Protein AF-Q6MDH6-F1 (afdb_monomer_lite)

Radius of gyration: 16.8 Å; chains: 1; bounding box: 42×20×42 Å

Secondary structure (DSSP, 8-state):
--HHHHHHHHHHHHHHHHHHHHHHHHHHHSTT--TTGGGSGGG-HHHHT-HHHHHHHHHHHHHHHHHHHHHHHHHHHHHHHTT--

Sequence (85 aa):
MSLWKEIEKILQEMVEGQRKTLLNCGQRIIPFLTTDDILQPNDFAELENNPCFRYEEGILAGILSVQTALRANQSEISEKINGKI

Foldseek 3Di:
DDPVVVVLVVLVVVLVVLLVVLQVVVCVQVVPDDSVCVVVVVVPPSLVPDPVNVVSVVVSVVSVVVSVVVVVVVVVVVCVVVVVD

Organism: Protochlamydia amoebophila (strain UWE25) (NCBI:txid264201)

Structure (mmCIF, N/CA/C/O backbone):
data_AF-Q6MDH6-F1
#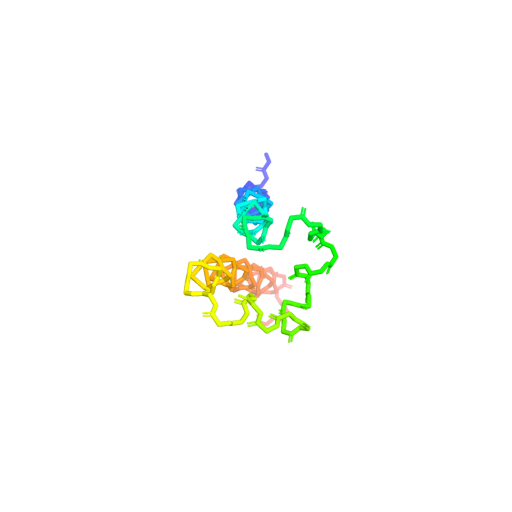
_entry.id   AF-Q6MDH6-F1
#
loop_
_atom_site.group_PDB
_atom_site.id
_atom_site.type_symbol
_atom_site.label_atom_id
_atom_site.label_alt_id
_atom_site.label_comp_id
_atom_site.label_asym_id
_atom_site.label_entity_id
_atom_site.label_seq_id
_atom_site.pdbx_PDB_ins_code
_atom_site.Cartn_x
_atom_site.Cartn_y
_atom_site.Cartn_z
_atom_site.occupancy
_atom_site.B_iso_or_equiv
_atom_site.auth_seq_id
_atom_site.auth_comp_id
_atom_site.auth_asym_id
_atom_site.auth_atom_id
_atom_site.pdbx_PDB_model_num
ATOM 1 N N . MET A 1 1 ? -3.526 10.670 25.292 1.00 58.75 1 MET A N 1
ATOM 2 C CA . MET A 1 1 ? -3.963 10.520 23.884 1.00 58.75 1 MET A CA 1
ATOM 3 C C . MET A 1 1 ? -4.823 9.256 23.815 1.00 58.75 1 MET A C 1
ATOM 5 O O . MET A 1 1 ? -4.661 8.417 24.688 1.00 58.75 1 MET A O 1
ATOM 9 N N . SER A 1 2 ? -5.800 9.132 22.908 1.00 88.12 2 SER A N 1
ATOM 10 C CA . SER A 1 2 ? -6.572 7.875 22.795 1.00 88.12 2 SER A CA 1
ATOM 11 C C . SER A 1 2 ? -5.687 6.805 22.152 1.00 88.12 2 SER A C 1
ATOM 13 O O . SER A 1 2 ? -5.064 7.114 21.138 1.00 88.12 2 SER A O 1
ATOM 15 N N . LEU A 1 3 ? -5.668 5.577 22.688 1.00 91.19 3 LEU A N 1
ATOM 16 C CA . LEU A 1 3 ? -4.938 4.430 22.116 1.00 91.19 3 LEU A CA 1
ATOM 17 C C . LEU A 1 3 ? -5.227 4.267 20.618 1.00 91.19 3 LEU A C 1
ATOM 19 O O . LEU A 1 3 ? -4.334 4.018 19.818 1.00 91.19 3 LEU A O 1
ATOM 23 N N . TRP A 1 4 ? -6.479 4.491 20.224 1.00 92.06 4 TRP A N 1
ATOM 24 C CA . TRP A 1 4 ? -6.875 4.413 18.828 1.00 92.06 4 TRP A CA 1
ATOM 25 C C . TRP A 1 4 ? -6.175 5.453 17.941 1.00 92.06 4 TRP A C 1
ATOM 27 O O . TRP A 1 4 ? -5.744 5.140 16.837 1.00 92.06 4 TRP A O 1
ATOM 37 N N . LYS A 1 5 ? -6.000 6.686 18.437 1.00 93.38 5 LYS A N 1
ATOM 38 C CA . LYS A 1 5 ? -5.263 7.725 17.702 1.00 93.38 5 LYS A CA 1
ATOM 39 C C . LYS A 1 5 ? -3.792 7.348 17.514 1.00 93.38 5 LYS A C 1
ATOM 41 O O . LYS A 1 5 ? -3.199 7.754 16.52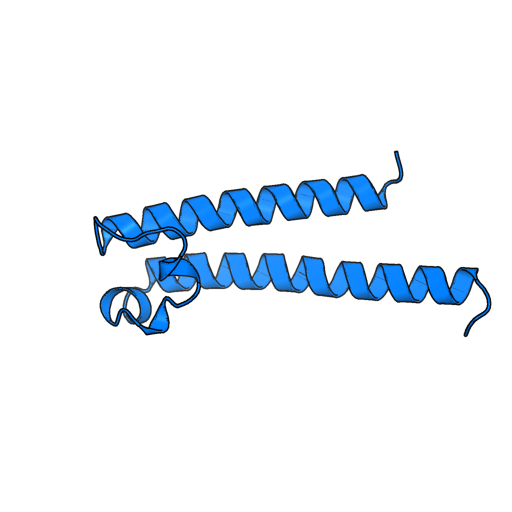3 1.00 93.38 5 LYS A O 1
ATOM 46 N N . GLU A 1 6 ? -3.205 6.607 18.451 1.00 96.00 6 GLU A N 1
ATOM 47 C CA . GLU A 1 6 ? -1.822 6.129 18.343 1.00 96.00 6 GLU A CA 1
ATOM 48 C C . GLU A 1 6 ? -1.701 4.999 17.317 1.00 96.00 6 GLU A C 1
ATOM 50 O O . GLU A 1 6 ? -0.820 5.058 16.465 1.00 96.00 6 GLU A O 1
ATOM 55 N N . ILE A 1 7 ? -2.627 4.034 17.329 1.00 95.62 7 ILE A N 1
ATOM 56 C CA . ILE A 1 7 ? -2.692 2.967 16.317 1.00 95.62 7 ILE A CA 1
ATOM 57 C C . ILE A 1 7 ? -2.874 3.561 14.916 1.00 95.62 7 ILE A C 1
ATOM 59 O O . ILE A 1 7 ? -2.128 3.221 14.001 1.00 95.62 7 ILE A O 1
ATOM 63 N N . GLU A 1 8 ? -3.822 4.486 14.755 1.00 95.88 8 GLU A N 1
ATOM 64 C CA . GLU A 1 8 ? -4.082 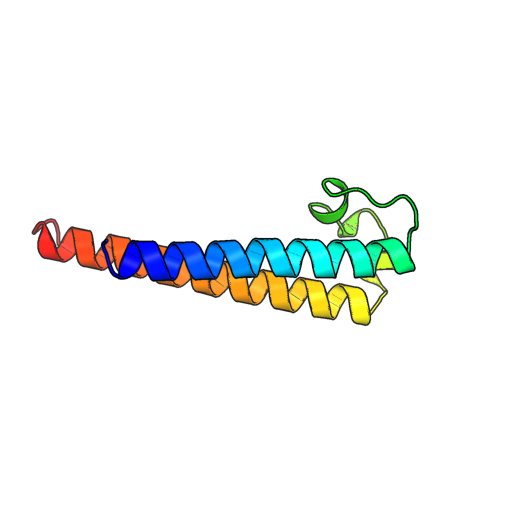5.148 13.474 1.00 95.88 8 GLU A CA 1
ATOM 65 C C . GLU A 1 8 ? -2.856 5.926 12.981 1.00 95.88 8 GLU A C 1
ATOM 67 O O . GLU A 1 8 ? -2.524 5.878 11.798 1.00 95.88 8 GLU A O 1
ATOM 72 N N . LYS A 1 9 ? -2.144 6.601 13.893 1.00 96.94 9 LYS A N 1
ATOM 73 C CA . LYS A 1 9 ? -0.900 7.306 13.574 1.00 96.94 9 LYS A CA 1
ATOM 74 C C . LYS A 1 9 ? 0.180 6.339 13.080 1.00 96.94 9 LYS A C 1
ATOM 76 O O . LYS A 1 9 ? 0.788 6.606 12.051 1.00 96.94 9 LYS A O 1
ATOM 81 N N . ILE A 1 10 ? 0.392 5.220 13.774 1.00 97.81 10 ILE A N 1
ATOM 82 C CA . ILE A 1 10 ? 1.381 4.207 13.373 1.00 97.81 10 ILE A CA 1
ATOM 83 C C . ILE A 1 10 ? 1.031 3.630 11.996 1.00 97.81 10 ILE A C 1
ATOM 85 O O . ILE A 1 10 ? 1.900 3.524 11.136 1.00 97.81 10 ILE A O 1
ATOM 89 N N . LEU A 1 11 ? -0.242 3.304 11.748 1.00 97.56 11 LEU A N 1
ATOM 90 C CA . LEU A 1 11 ? -0.683 2.810 10.439 1.00 97.56 11 LEU A CA 1
ATOM 91 C C . LEU A 1 11 ? -0.455 3.842 9.333 1.00 97.56 11 LEU A C 1
ATOM 93 O O . LEU A 1 11 ? 0.001 3.483 8.251 1.00 97.56 11 LEU A O 1
ATOM 97 N N . GLN A 1 12 ? -0.723 5.118 9.606 1.00 98.06 12 GLN A N 1
ATOM 98 C CA . GLN A 1 12 ? -0.465 6.194 8.657 1.00 98.06 12 GLN A CA 1
ATOM 99 C C . GLN A 1 12 ? 1.033 6.321 8.333 1.00 98.06 12 GLN A C 1
ATOM 101 O O . GLN A 1 12 ? 1.401 6.408 7.162 1.00 98.06 12 GLN A O 1
ATOM 106 N N . GLU A 1 13 ? 1.903 6.248 9.342 1.00 98.19 13 GLU A N 1
ATOM 107 C CA . GLU A 1 13 ? 3.360 6.245 9.153 1.00 98.19 13 GLU A CA 1
ATOM 108 C C . GLU A 1 13 ? 3.828 5.028 8.334 1.00 98.19 13 GLU A C 1
ATOM 110 O O . GLU A 1 13 ? 4.680 5.164 7.453 1.00 98.19 13 GLU A O 1
ATOM 115 N N . MET A 1 14 ? 3.234 3.849 8.556 1.00 98.25 14 MET A N 1
ATOM 116 C CA . MET A 1 14 ? 3.506 2.648 7.757 1.00 98.25 14 MET A CA 1
ATOM 117 C C . MET A 1 14 ? 3.084 2.819 6.292 1.00 98.25 14 MET A C 1
ATOM 119 O O . MET A 1 14 ? 3.841 2.451 5.395 1.00 98.25 14 MET A O 1
ATOM 123 N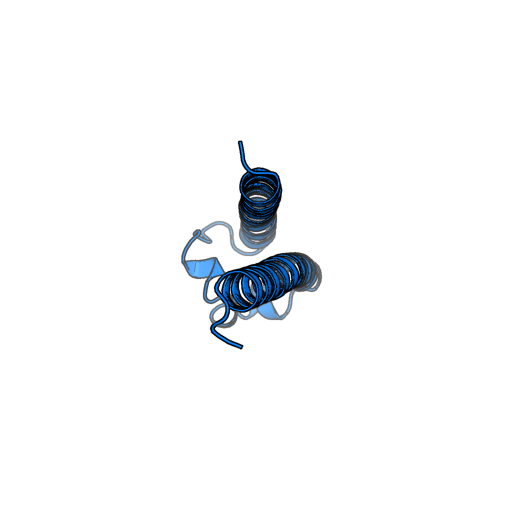 N . VAL A 1 15 ? 1.910 3.405 6.032 1.00 97.69 15 VAL A N 1
ATOM 124 C CA . VAL A 1 15 ? 1.437 3.705 4.668 1.00 97.69 15 VAL A CA 1
ATOM 125 C C . VAL A 1 15 ? 2.396 4.663 3.964 1.00 97.69 15 VAL A C 1
ATOM 127 O O . VAL A 1 15 ? 2.777 4.427 2.818 1.00 97.69 15 VAL A O 1
ATOM 130 N N . GLU A 1 16 ? 2.811 5.737 4.631 1.00 97.06 16 GLU A N 1
ATOM 131 C CA . GLU A 1 16 ? 3.736 6.724 4.064 1.00 97.06 16 GLU A CA 1
ATOM 132 C C . GLU A 1 16 ? 5.125 6.138 3.803 1.00 97.06 16 GLU A C 1
ATOM 134 O O . GLU A 1 16 ? 5.727 6.409 2.761 1.00 97.06 16 GLU A O 1
ATOM 139 N N . GLY A 1 17 ? 5.624 5.307 4.720 1.00 97.81 17 GLY A N 1
ATOM 140 C CA . GLY A 1 17 ? 6.864 4.560 4.537 1.00 97.81 17 GLY A CA 1
ATOM 141 C C . GLY A 1 17 ? 6.789 3.637 3.323 1.00 97.81 17 GLY A C 1
ATOM 142 O O . GLY A 1 17 ? 7.650 3.700 2.445 1.00 97.81 17 GLY A O 1
ATOM 143 N N . GLN A 1 18 ? 5.717 2.851 3.218 1.00 97.56 18 GLN A N 1
ATOM 144 C CA . GLN A 1 18 ? 5.548 1.912 2.115 1.00 97.56 18 GLN A CA 1
ATOM 145 C C . GLN A 1 18 ? 5.355 2.617 0.767 1.00 97.56 18 GLN A C 1
ATOM 147 O O . GLN A 1 18 ? 5.909 2.174 -0.235 1.00 97.56 18 GLN A O 1
ATOM 152 N N . ARG A 1 19 ? 4.655 3.759 0.722 1.00 96.19 19 ARG A N 1
ATOM 153 C CA . ARG A 1 19 ? 4.549 4.587 -0.495 1.00 96.19 19 ARG A CA 1
ATOM 154 C C . ARG A 1 19 ? 5.915 5.060 -0.996 1.00 96.19 19 ARG A C 1
ATOM 156 O O . ARG A 1 19 ? 6.151 5.055 -2.201 1.00 96.19 19 ARG A O 1
ATOM 163 N N . LYS A 1 20 ? 6.829 5.427 -0.091 1.00 96.44 20 LYS A N 1
ATOM 164 C CA . LYS A 1 20 ? 8.210 5.793 -0.456 1.00 96.44 20 LYS A CA 1
ATOM 165 C C . LYS A 1 20 ? 8.988 4.591 -0.986 1.00 96.44 20 LYS A C 1
ATOM 167 O O . LYS A 1 20 ? 9.698 4.727 -1.977 1.00 96.44 20 LYS A O 1
ATOM 172 N N . THR A 1 21 ? 8.846 3.422 -0.362 1.00 96.31 21 THR A N 1
ATOM 173 C CA . THR A 1 21 ? 9.454 2.175 -0.857 1.00 96.31 21 THR A CA 1
ATOM 174 C C . THR A 1 21 ? 8.961 1.841 -2.262 1.00 96.31 21 THR A C 1
ATOM 176 O O . THR A 1 21 ? 9.776 1.581 -3.146 1.00 96.31 21 THR A O 1
ATOM 179 N N . LEU A 1 22 ? 7.650 1.929 -2.487 1.00 95.88 22 LEU A N 1
ATOM 180 C CA . LEU A 1 22 ? 7.027 1.673 -3.781 1.00 95.88 22 LEU A CA 1
ATOM 181 C C . LEU A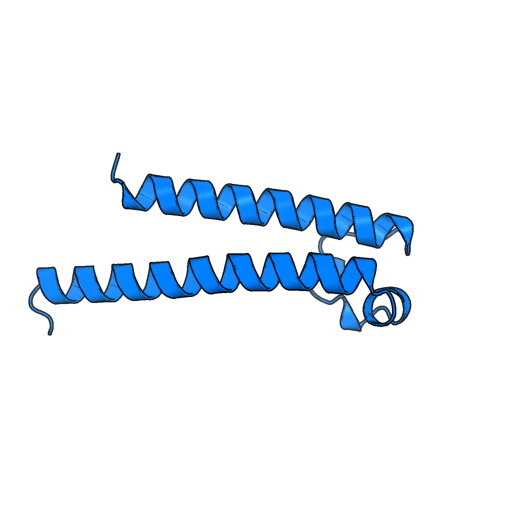 1 22 ? 7.512 2.660 -4.853 1.00 95.88 22 LEU A C 1
ATOM 183 O O . LEU A 1 22 ? 7.882 2.227 -5.941 1.00 95.88 22 LEU A O 1
ATOM 187 N N . LEU A 1 23 ? 7.612 3.958 -4.531 1.00 96.06 23 LEU A N 1
ATOM 188 C CA . LEU A 1 23 ? 8.189 4.969 -5.429 1.00 96.06 23 LEU A CA 1
ATOM 189 C C . LEU A 1 23 ? 9.636 4.661 -5.778 1.00 96.06 23 LEU A C 1
ATOM 191 O O . LEU A 1 23 ? 9.990 4.648 -6.950 1.00 96.06 23 LEU A O 1
ATOM 195 N N . ASN A 1 24 ? 10.464 4.364 -4.780 1.00 96.19 24 ASN A N 1
ATOM 196 C CA . ASN A 1 24 ? 11.863 4.025 -5.007 1.00 96.19 24 ASN A CA 1
ATOM 197 C C . ASN A 1 24 ? 12.007 2.747 -5.847 1.00 96.19 24 ASN A C 1
ATOM 199 O O . ASN A 1 24 ? 12.938 2.636 -6.641 1.00 96.19 24 ASN A O 1
ATOM 203 N N . CYS A 1 25 ? 11.107 1.774 -5.673 1.00 95.50 25 CYS A N 1
ATOM 204 C CA . CYS A 1 25 ? 11.057 0.571 -6.497 1.00 95.50 25 CYS A CA 1
ATOM 205 C C . CYS A 1 25 ? 10.683 0.918 -7.945 1.00 95.50 25 CYS A C 1
ATOM 207 O O . CYS A 1 25 ? 11.407 0.545 -8.867 1.00 95.50 25 CYS A O 1
ATOM 209 N N . GLY A 1 26 ? 9.622 1.705 -8.136 1.00 95.00 26 GLY A N 1
ATOM 210 C CA . GLY A 1 26 ? 9.173 2.172 -9.444 1.00 95.00 26 GLY A CA 1
ATOM 211 C C . GLY A 1 26 ? 10.230 3.003 -10.170 1.00 95.00 26 GLY A C 1
ATOM 212 O O . GLY A 1 26 ? 10.503 2.751 -11.336 1.00 95.00 26 GLY A O 1
ATOM 213 N N . GLN A 1 27 ? 10.924 3.903 -9.471 1.00 96.19 27 GLN A N 1
ATOM 214 C CA . GLN A 1 27 ? 11.985 4.744 -10.036 1.00 96.19 27 GLN A CA 1
ATOM 215 C C . GLN A 1 27 ? 13.232 3.966 -10.475 1.00 96.19 27 GLN A C 1
ATOM 217 O O . GLN A 1 27 ? 13.983 4.434 -11.328 1.00 96.19 27 GLN A O 1
ATOM 222 N N . ARG A 1 28 ? 13.460 2.755 -9.947 1.00 95.62 28 ARG A N 1
ATOM 223 C CA . ARG A 1 28 ? 14.508 1.858 -10.471 1.00 95.62 28 ARG A CA 1
ATOM 224 C C . ARG A 1 28 ? 14.146 1.266 -11.834 1.00 95.62 28 ARG A C 1
ATOM 226 O O . ARG A 1 28 ? 15.043 0.815 -12.538 1.00 95.62 28 ARG A O 1
ATOM 233 N N . ILE A 1 29 ? 12.859 1.243 -12.177 1.00 94.19 29 ILE A N 1
ATOM 234 C CA . ILE A 1 29 ? 12.325 0.720 -13.440 1.00 94.19 29 ILE A CA 1
ATOM 235 C C . ILE A 1 29 ? 12.111 1.882 -14.419 1.00 94.19 29 ILE A C 1
ATOM 237 O O . ILE A 1 29 ? 12.603 1.843 -15.542 1.00 94.19 29 ILE A O 1
ATOM 241 N N . ILE A 1 30 ? 11.434 2.941 -13.964 1.00 94.38 30 ILE A N 1
ATOM 242 C CA . ILE A 1 30 ? 11.107 4.156 -14.715 1.00 94.38 30 ILE A CA 1
ATOM 243 C C . ILE A 1 30 ? 11.683 5.364 -13.956 1.00 94.38 30 ILE A C 1
ATOM 245 O O . ILE A 1 30 ? 11.042 5.868 -13.036 1.00 94.38 30 ILE A O 1
ATOM 249 N N . PRO A 1 31 ? 12.873 5.878 -14.322 1.00 92.75 31 PRO A N 1
ATOM 250 C CA . PRO A 1 31 ? 13.581 6.908 -13.548 1.00 92.75 31 PRO A CA 1
ATOM 251 C C . PRO A 1 31 ? 12.808 8.206 -13.287 1.00 92.75 31 PRO A C 1
ATOM 253 O O . PRO A 1 31 ? 13.087 8.900 -12.313 1.00 92.75 31 PRO A O 1
ATOM 256 N N . PHE A 1 32 ? 11.850 8.540 -14.150 1.00 92.50 32 PHE A N 1
ATOM 257 C CA . PHE A 1 32 ? 11.071 9.778 -14.073 1.00 92.50 32 PHE A CA 1
ATOM 258 C C . PHE A 1 32 ? 9.704 9.598 -13.401 1.00 92.50 32 PHE A C 1
ATOM 260 O O . PHE A 1 32 ? 8.895 10.519 -13.444 1.00 92.50 32 PHE A O 1
ATOM 267 N N . LEU A 1 33 ? 9.445 8.434 -12.791 1.00 93.06 33 LEU A N 1
ATOM 268 C CA . LEU A 1 33 ? 8.182 8.147 -12.118 1.00 93.06 33 LEU A CA 1
ATOM 269 C C . LEU A 1 33 ? 7.939 9.133 -10.968 1.00 93.06 33 LEU A C 1
ATOM 271 O O . LEU A 1 33 ? 8.819 9.371 -10.130 1.00 93.06 33 LEU A O 1
ATOM 275 N N . THR A 1 34 ? 6.731 9.680 -10.919 1.00 91.19 34 THR A N 1
ATOM 276 C CA . THR A 1 34 ? 6.285 10.613 -9.887 1.00 91.19 34 THR A CA 1
ATOM 277 C C . THR A 1 34 ? 5.414 9.919 -8.840 1.00 91.19 34 THR A C 1
ATOM 279 O O . THR A 1 34 ? 5.032 8.756 -8.967 1.00 91.19 34 THR A O 1
ATOM 282 N N . THR A 1 35 ? 5.091 10.632 -7.760 1.00 88.31 35 THR A N 1
ATOM 283 C CA . THR A 1 35 ? 4.157 10.136 -6.739 1.00 88.31 35 THR A CA 1
ATOM 284 C C . THR A 1 35 ? 2.740 9.950 -7.267 1.00 88.31 35 THR A C 1
ATOM 286 O O . THR A 1 35 ? 2.022 9.096 -6.749 1.00 88.31 35 THR A O 1
ATOM 289 N N . ASP A 1 36 ? 2.349 10.737 -8.269 1.00 87.56 36 ASP A N 1
ATOM 290 C CA . ASP A 1 36 ? 1.009 10.688 -8.852 1.00 87.56 36 ASP A CA 1
ATOM 291 C C . ASP A 1 36 ? 0.871 9.464 -9.762 1.00 87.56 36 ASP A C 1
ATOM 293 O O . ASP A 1 36 ? -0.137 8.764 -9.699 1.00 87.56 36 ASP A O 1
ATOM 297 N N . ASP A 1 37 ? 1.933 9.118 -10.494 1.00 87.81 37 ASP A N 1
ATOM 298 C CA . ASP A 1 37 ? 1.988 7.927 -11.352 1.00 87.81 37 ASP A CA 1
ATOM 299 C C . ASP A 1 37 ? 1.794 6.618 -10.563 1.00 87.81 37 ASP A C 1
ATOM 301 O O . ASP A 1 37 ? 1.213 5.654 -11.055 1.00 87.81 37 ASP A O 1
ATOM 305 N N . ILE A 1 38 ? 2.210 6.580 -9.292 1.00 85.31 38 ILE A N 1
ATOM 306 C CA . ILE A 1 38 ? 2.010 5.418 -8.401 1.00 85.31 38 ILE A CA 1
ATOM 307 C C . ILE A 1 38 ? 0.541 5.201 -8.049 1.00 85.31 38 ILE A C 1
ATOM 309 O O . ILE A 1 38 ? 0.161 4.106 -7.638 1.00 85.31 38 ILE A O 1
ATOM 313 N N . LEU A 1 39 ? -0.298 6.229 -8.167 1.00 85.50 39 LEU A N 1
ATOM 314 C CA . LEU A 1 39 ? -1.734 6.074 -7.953 1.00 85.50 39 LEU A CA 1
ATOM 315 C C . LEU A 1 39 ? -2.392 5.332 -9.123 1.00 85.50 39 LEU A C 1
ATOM 317 O O . LEU A 1 39 ? -3.475 4.775 -8.940 1.00 85.50 39 LEU A O 1
ATOM 321 N N . GLN A 1 40 ? -1.742 5.304 -10.292 1.00 86.94 40 GLN A N 1
ATOM 322 C CA . GLN A 1 40 ? -2.222 4.646 -11.507 1.00 86.94 40 GLN A CA 1
ATOM 323 C C . GLN A 1 40 ? -1.116 3.787 -12.158 1.00 86.94 40 GLN A C 1
ATOM 325 O O . GLN A 1 40 ? -0.774 3.976 -13.322 1.00 86.94 40 GLN A O 1
ATOM 330 N N . PRO A 1 41 ? -0.555 2.791 -11.444 1.00 84.56 41 PRO A N 1
ATOM 331 C CA . PRO A 1 41 ? 0.603 2.041 -11.931 1.00 84.56 41 PRO A CA 1
ATOM 332 C C . PRO A 1 41 ? 0.282 1.167 -13.153 1.00 84.56 41 PRO A C 1
ATOM 334 O O . PRO A 1 41 ? 1.190 0.789 -13.886 1.00 84.56 41 PRO A O 1
ATOM 337 N N . ASN A 1 42 ? -1.001 0.878 -13.396 1.00 85.75 42 ASN A N 1
ATOM 338 C CA . ASN A 1 42 ? -1.475 0.128 -14.563 1.00 85.75 42 ASN A CA 1
ATOM 339 C C . ASN A 1 42 ? -1.304 0.899 -15.885 1.00 85.75 42 ASN A C 1
ATOM 341 O O . ASN A 1 42 ? -1.396 0.297 -16.949 1.00 85.75 42 ASN A O 1
ATOM 345 N N . ASP A 1 43 ? -1.036 2.208 -15.833 1.00 89.19 43 ASP A N 1
ATOM 346 C CA . ASP A 1 43 ? -0.716 2.998 -17.027 1.00 89.19 43 ASP A CA 1
ATOM 347 C C . ASP A 1 43 ? 0.715 2.718 -17.534 1.00 89.19 43 ASP A C 1
ATOM 349 O O . ASP A 1 43 ? 1.078 3.112 -18.643 1.00 89.19 43 ASP A O 1
ATOM 353 N N . PHE A 1 44 ? 1.520 1.990 -16.748 1.00 90.50 44 PHE A N 1
ATOM 354 C CA . PHE A 1 44 ? 2.908 1.647 -17.039 1.00 90.50 44 PHE A CA 1
ATOM 355 C C . PHE A 1 44 ? 3.087 0.127 -17.093 1.00 90.50 44 PHE A C 1
ATOM 357 O O . PHE A 1 44 ? 3.228 -0.549 -16.068 1.00 90.50 44 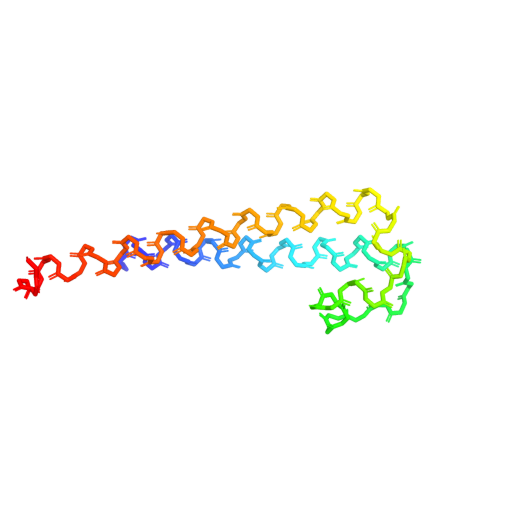PHE A O 1
ATOM 364 N N . ALA A 1 45 ? 3.148 -0.424 -18.306 1.00 91.50 45 ALA A N 1
ATOM 365 C CA . ALA A 1 45 ? 3.320 -1.862 -18.518 1.00 91.50 45 ALA A CA 1
ATOM 366 C C . ALA A 1 45 ? 4.610 -2.403 -17.868 1.00 91.50 45 ALA A C 1
ATOM 368 O O . ALA A 1 45 ? 4.664 -3.560 -17.450 1.00 91.50 45 ALA A O 1
ATOM 369 N N . GLU A 1 46 ? 5.653 -1.581 -17.756 1.00 92.31 46 GLU A N 1
ATOM 370 C CA . GLU A 1 46 ? 6.914 -1.936 -17.109 1.00 92.31 46 GLU A CA 1
ATOM 371 C C . GLU A 1 46 ? 6.761 -2.148 -15.601 1.00 92.31 46 GLU A C 1
ATOM 373 O O . GLU A 1 46 ? 7.488 -2.961 -15.034 1.00 92.31 46 GLU A O 1
ATOM 378 N N . LEU A 1 47 ? 5.826 -1.447 -14.951 1.00 92.56 47 LEU A N 1
ATOM 379 C CA . LEU A 1 47 ? 5.524 -1.624 -13.529 1.00 92.56 47 LEU A CA 1
ATOM 380 C C . LEU A 1 47 ? 4.620 -2.836 -13.309 1.00 92.56 47 LEU A C 1
ATOM 382 O O . LEU A 1 47 ? 4.889 -3.651 -12.426 1.00 92.56 47 LEU A O 1
ATOM 386 N N . GLU A 1 48 ? 3.587 -2.987 -14.142 1.00 89.62 48 GLU A N 1
ATOM 387 C CA . GLU A 1 48 ? 2.648 -4.111 -14.064 1.00 89.62 48 GLU A CA 1
ATOM 388 C C . GLU A 1 48 ? 3.365 -5.461 -14.214 1.00 89.62 48 GLU A C 1
ATOM 390 O O . GLU A 1 48 ? 3.126 -6.396 -13.447 1.00 89.62 48 GLU A O 1
ATOM 395 N N . ASN A 1 49 ? 4.312 -5.541 -15.151 1.00 91.81 49 ASN A N 1
ATOM 396 C CA . ASN A 1 49 ? 5.067 -6.760 -15.428 1.00 91.81 49 ASN A CA 1
ATOM 397 C C . ASN A 1 49 ? 6.291 -6.957 -14.519 1.00 91.81 49 ASN A C 1
ATOM 399 O O . ASN A 1 49 ? 7.023 -7.933 -14.699 1.00 91.81 49 ASN A O 1
ATOM 403 N N . ASN A 1 50 ? 6.547 -6.068 -13.551 1.00 95.19 50 ASN A N 1
ATOM 404 C CA . ASN A 1 50 ? 7.694 -6.183 -12.655 1.00 95.19 50 ASN A CA 1
ATOM 405 C C . ASN A 1 50 ? 7.309 -6.842 -11.316 1.00 95.19 50 ASN A C 1
ATOM 407 O O . ASN A 1 50 ? 6.638 -6.217 -10.490 1.00 95.19 50 ASN A O 1
ATOM 411 N N . PRO A 1 51 ? 7.788 -8.067 -11.024 1.00 94.62 51 PRO A N 1
ATOM 412 C CA . PRO A 1 51 ? 7.407 -8.781 -9.806 1.00 94.62 51 PRO A CA 1
ATOM 413 C C . PRO A 1 51 ? 7.789 -8.054 -8.513 1.00 94.62 51 PRO A C 1
ATOM 415 O O . PRO A 1 51 ? 7.052 -8.127 -7.533 1.00 94.62 51 PRO A O 1
ATOM 418 N N . CYS A 1 52 ? 8.920 -7.340 -8.501 1.00 94.56 52 CYS A N 1
ATOM 419 C CA . CYS A 1 52 ? 9.356 -6.585 -7.327 1.00 94.56 52 CYS A CA 1
ATOM 420 C C . CYS A 1 52 ? 8.408 -5.416 -7.052 1.00 94.56 52 CYS A C 1
ATOM 422 O O . CYS A 1 52 ? 8.003 -5.220 -5.911 1.00 94.56 52 CYS A O 1
ATOM 424 N N . PHE A 1 53 ? 8.008 -4.682 -8.093 1.00 94.81 53 PHE A N 1
ATOM 425 C CA . PHE A 1 53 ? 7.049 -3.589 -7.947 1.00 94.81 53 PHE A CA 1
ATOM 426 C C . PHE A 1 53 ? 5.688 -4.099 -7.455 1.00 94.81 53 PHE A C 1
ATOM 428 O O . PHE A 1 53 ? 5.150 -3.587 -6.474 1.00 94.81 53 PHE A O 1
ATOM 435 N N . ARG A 1 54 ? 5.168 -5.167 -8.074 1.00 94.94 54 ARG A N 1
ATOM 436 C CA . ARG A 1 54 ? 3.892 -5.795 -7.688 1.00 94.94 54 ARG A CA 1
ATOM 437 C C . ARG A 1 54 ? 3.894 -6.324 -6.255 1.00 94.94 54 ARG A C 1
ATOM 439 O O . ARG A 1 54 ? 2.873 -6.261 -5.575 1.00 94.94 54 ARG A O 1
ATOM 446 N N . TYR A 1 55 ? 5.029 -6.828 -5.777 1.00 96.44 55 TYR A N 1
ATOM 447 C CA . TYR A 1 55 ? 5.178 -7.254 -4.387 1.00 96.44 55 TYR A CA 1
ATOM 448 C C . TYR A 1 55 ? 5.042 -6.076 -3.409 1.00 96.44 55 TYR A C 1
ATOM 450 O O . TYR A 1 55 ? 4.249 -6.143 -2.469 1.00 96.44 55 TYR A O 1
ATOM 458 N N . GLU A 1 56 ? 5.758 -4.975 -3.656 1.00 96.69 56 GLU A N 1
ATOM 459 C CA . GLU A 1 56 ? 5.694 -3.777 -2.808 1.00 96.69 56 GLU A CA 1
ATOM 460 C C . GLU A 1 56 ? 4.304 -3.119 -2.832 1.00 96.69 56 GLU A C 1
ATOM 462 O O . GLU A 1 56 ? 3.822 -2.623 -1.807 1.00 96.69 56 GLU A O 1
ATOM 467 N N . GLU A 1 57 ? 3.634 -3.147 -3.986 1.00 95.56 57 GLU A N 1
ATOM 468 C CA . GLU A 1 57 ? 2.251 -2.692 -4.139 1.00 95.56 57 GLU A CA 1
ATOM 469 C C . GLU A 1 57 ? 1.290 -3.559 -3.310 1.00 95.56 57 GLU A C 1
ATOM 471 O O . GLU A 1 57 ? 0.436 -3.036 -2.590 1.00 95.56 57 GLU A O 1
ATOM 476 N N . GLY A 1 58 ? 1.474 -4.883 -3.331 1.00 96.06 58 GLY A N 1
ATOM 477 C CA . GLY A 1 58 ? 0.703 -5.818 -2.513 1.00 96.06 58 GLY A CA 1
ATOM 478 C C . GLY A 1 58 ? 0.848 -5.562 -1.010 1.00 96.06 58 GLY A C 1
ATOM 479 O O . GLY A 1 58 ? -0.143 -5.609 -0.278 1.00 96.06 58 GLY A O 1
ATOM 480 N N . ILE A 1 59 ? 2.052 -5.218 -0.539 1.00 97.94 59 ILE A N 1
ATOM 481 C CA . ILE A 1 59 ? 2.273 -4.822 0.862 1.00 97.94 59 ILE A CA 1
ATOM 482 C C . ILE A 1 59 ? 1.477 -3.556 1.193 1.00 97.94 59 ILE A C 1
ATOM 484 O O . ILE A 1 59 ? 0.784 -3.518 2.214 1.00 97.94 59 ILE A O 1
ATOM 488 N N . LEU A 1 60 ? 1.531 -2.532 0.332 1.00 96.94 60 LEU A N 1
ATOM 489 C CA . LEU A 1 60 ? 0.763 -1.300 0.527 1.00 96.94 60 LEU A CA 1
ATOM 490 C C . LEU A 1 60 ? -0.742 -1.592 0.607 1.00 96.94 60 LEU A C 1
ATOM 492 O O . LEU A 1 60 ? -1.415 -1.108 1.520 1.00 96.94 60 LEU A O 1
ATOM 496 N N . ALA A 1 61 ? -1.258 -2.425 -0.300 1.00 96.88 61 ALA A N 1
ATOM 497 C CA . ALA A 1 61 ? -2.654 -2.854 -0.299 1.00 96.88 61 ALA A CA 1
ATOM 498 C C . ALA A 1 61 ? -3.034 -3.591 0.999 1.00 96.88 61 ALA A C 1
ATOM 500 O O . ALA A 1 61 ? -4.109 -3.352 1.558 1.00 96.88 61 ALA A O 1
ATOM 501 N N . GLY A 1 62 ? -2.143 -4.434 1.528 1.00 98.06 62 GLY A N 1
ATOM 502 C CA . GLY A 1 62 ? -2.328 -5.110 2.813 1.00 98.06 62 GLY A CA 1
ATOM 503 C C . GLY A 1 62 ? -2.446 -4.134 3.988 1.00 98.06 62 GLY A C 1
ATOM 504 O O . GLY A 1 62 ? -3.385 -4.231 4.779 1.00 98.06 62 GLY A O 1
ATOM 505 N N . ILE A 1 63 ? -1.549 -3.147 4.075 1.00 98.12 63 ILE A N 1
ATOM 506 C CA . ILE A 1 63 ? -1.575 -2.125 5.138 1.00 98.12 63 ILE A CA 1
ATOM 507 C C . ILE A 1 63 ? -2.869 -1.299 5.062 1.00 98.12 63 ILE A C 1
ATOM 509 O O . ILE A 1 63 ? -3.535 -1.093 6.078 1.00 98.12 63 ILE A O 1
ATOM 513 N N . LEU A 1 64 ? -3.268 -0.874 3.859 1.00 97.62 64 LEU A N 1
ATOM 514 C CA . LEU A 1 64 ? -4.512 -0.125 3.640 1.00 97.62 64 LEU A CA 1
ATOM 515 C C . LEU A 1 64 ? -5.758 -0.947 3.998 1.00 97.62 64 LEU A C 1
ATOM 517 O O . LEU A 1 64 ? -6.723 -0.405 4.542 1.00 97.62 64 LEU A O 1
ATOM 521 N N . SER A 1 65 ? -5.731 -2.257 3.742 1.00 98.31 65 SER A N 1
ATOM 522 C CA . SER A 1 65 ? -6.816 -3.168 4.120 1.00 98.31 65 SER A CA 1
ATOM 523 C C . SER A 1 65 ? -6.963 -3.251 5.641 1.00 98.31 65 SER A C 1
ATOM 525 O O . SER A 1 65 ? -8.072 -3.124 6.159 1.00 98.31 65 SER A O 1
ATOM 527 N N . VAL A 1 66 ? -5.847 -3.378 6.369 1.00 98.00 66 VAL A N 1
ATOM 528 C CA . VAL A 1 66 ? -5.833 -3.362 7.842 1.00 98.00 66 VAL A CA 1
ATOM 529 C C . VAL A 1 66 ? -6.353 -2.030 8.383 1.00 98.00 66 VAL A C 1
ATOM 531 O O . VAL A 1 66 ? -7.222 -2.025 9.255 1.00 98.00 66 VAL A O 1
ATOM 534 N N . GLN A 1 67 ? -5.881 -0.902 7.844 1.00 97.38 67 GLN A N 1
ATOM 535 C CA . GLN A 1 67 ? -6.349 0.427 8.248 1.00 97.38 67 GLN A CA 1
ATOM 536 C C . GLN A 1 67 ? -7.863 0.575 8.043 1.00 97.38 67 GLN A C 1
ATOM 538 O O . GLN A 1 67 ? -8.573 1.033 8.938 1.00 97.38 67 GLN A O 1
ATOM 543 N N . THR A 1 68 ? -8.375 0.129 6.895 1.00 97.31 68 THR A N 1
ATOM 544 C CA . THR A 1 68 ? -9.811 0.160 6.587 1.00 97.31 68 THR A CA 1
ATOM 545 C C . THR A 1 68 ? -10.619 -0.701 7.558 1.00 97.31 68 THR A C 1
ATOM 547 O O . THR A 1 68 ? -11.606 -0.226 8.122 1.00 97.31 68 THR A O 1
ATOM 550 N N . ALA A 1 69 ? -10.185 -1.940 7.804 1.00 97.06 69 ALA A N 1
ATOM 551 C CA . ALA A 1 69 ? -10.864 -2.860 8.713 1.00 97.06 69 ALA A CA 1
ATOM 552 C C . ALA A 1 69 ? -10.917 -2.320 10.149 1.00 97.06 69 ALA A C 1
ATOM 554 O O . ALA A 1 69 ? -11.958 -2.377 10.805 1.00 97.06 69 ALA A O 1
ATOM 555 N N . LEU A 1 70 ? -9.813 -1.752 10.637 1.00 96.06 70 LEU A N 1
ATOM 556 C CA . LEU A 1 70 ? -9.763 -1.227 11.993 1.00 96.06 70 LEU A CA 1
ATOM 557 C C . LEU A 1 70 ? -10.588 0.066 12.148 1.00 96.06 70 LEU A C 1
ATOM 559 O O . LEU A 1 70 ? -11.256 0.223 13.169 1.00 96.06 70 LEU A O 1
ATOM 563 N N . ARG A 1 71 ? -10.622 0.949 11.136 1.00 94.94 71 ARG A N 1
ATOM 564 C CA . ARG A 1 71 ? -11.526 2.117 11.116 1.00 94.94 71 ARG A CA 1
ATOM 565 C C . ARG A 1 71 ? -12.993 1.695 11.191 1.00 94.94 71 ARG A C 1
ATOM 567 O O . ARG A 1 71 ? -13.735 2.242 12.001 1.00 94.94 71 ARG A O 1
ATOM 574 N N . ALA A 1 72 ? -13.395 0.698 10.400 1.00 94.38 72 ALA A N 1
ATOM 575 C CA . ALA A 1 72 ? -14.756 0.164 10.433 1.00 94.38 72 ALA A CA 1
ATOM 576 C C . ALA A 1 72 ? -15.110 -0.403 11.819 1.00 94.38 72 ALA A C 1
ATOM 578 O O . ALA A 1 72 ? -16.151 -0.061 12.380 1.00 94.38 72 ALA A O 1
ATOM 579 N N . ASN A 1 73 ? -14.206 -1.189 12.412 1.00 93.19 73 ASN A N 1
ATOM 580 C CA . ASN A 1 73 ? -14.382 -1.727 13.762 1.00 93.19 73 ASN A CA 1
ATOM 581 C C . ASN A 1 73 ? -14.498 -0.611 14.818 1.00 93.19 73 ASN A C 1
ATOM 583 O O . ASN A 1 73 ? -15.344 -0.667 15.707 1.00 93.19 73 ASN A O 1
ATOM 587 N N . GLN A 1 74 ? -13.682 0.442 14.719 1.00 91.25 74 GLN A N 1
ATOM 588 C CA . GLN A 1 74 ? -13.756 1.574 15.641 1.00 91.25 74 GLN A CA 1
ATOM 589 C C . GLN A 1 74 ? -15.099 2.317 15.534 1.00 91.25 74 GLN A C 1
ATOM 591 O O . GLN A 1 74 ? -15.683 2.671 16.563 1.00 91.25 74 GLN A O 1
ATOM 596 N N . SER A 1 75 ? -15.598 2.530 14.312 1.00 88.56 75 SER A N 1
ATOM 597 C CA . SER A 1 75 ? -16.918 3.118 14.068 1.00 88.56 75 SER A CA 1
ATOM 598 C C . SER A 1 75 ? -18.025 2.274 14.697 1.00 88.56 75 SER A C 1
ATOM 600 O O . SER A 1 75 ? -18.812 2.805 15.478 1.00 88.56 75 SER A O 1
ATOM 602 N N . GLU A 1 76 ? -18.023 0.961 14.473 1.00 90.69 76 GLU A N 1
ATOM 603 C CA . GLU A 1 76 ? -19.016 0.044 15.046 1.00 90.69 76 GLU A CA 1
ATOM 604 C C . GLU A 1 76 ? -18.992 0.040 16.586 1.00 90.69 76 GLU A C 1
ATOM 606 O O . GLU A 1 76 ? -20.035 0.125 17.237 1.00 90.69 76 GLU A O 1
ATOM 611 N N . ILE A 1 77 ? -17.802 -0.000 17.198 1.00 88.44 77 ILE A N 1
ATOM 612 C CA . ILE A 1 77 ? -17.653 0.077 18.661 1.00 88.44 77 ILE A CA 1
ATOM 613 C C . ILE A 1 77 ? -18.217 1.402 19.186 1.00 88.44 77 ILE A C 1
ATOM 615 O O . ILE A 1 77 ? -18.906 1.424 20.208 1.00 88.44 77 ILE A O 1
ATOM 619 N N . SER A 1 78 ? -17.952 2.508 18.488 1.00 85.50 78 SER A N 1
ATOM 620 C CA . SER A 1 78 ? -18.457 3.823 18.882 1.00 85.50 78 SER A CA 1
ATOM 621 C C . SER A 1 78 ? -19.983 3.918 18.786 1.00 85.50 78 SER A C 1
ATOM 623 O O . SER A 1 78 ? -20.609 4.556 19.631 1.00 85.50 78 SER A O 1
ATOM 625 N N . GLU A 1 79 ? -20.602 3.253 17.811 1.00 86.94 79 GLU A N 1
ATOM 626 C CA . GLU A 1 79 ? -22.059 3.207 17.653 1.00 86.94 79 GLU A CA 1
ATOM 627 C C . GLU A 1 79 ? -22.726 2.379 18.754 1.00 86.94 79 GLU A C 1
ATOM 629 O O . GLU A 1 79 ? -23.711 2.840 19.339 1.00 86.94 79 GLU A O 1
ATOM 634 N N . LYS A 1 80 ? -22.137 1.228 19.108 1.00 83.94 80 LYS A N 1
ATOM 635 C CA . LYS A 1 80 ? -22.585 0.384 20.231 1.00 83.94 80 LYS A CA 1
ATOM 636 C C . LYS A 1 80 ? -22.515 1.121 21.568 1.00 83.94 80 LYS A C 1
ATOM 638 O O . LYS A 1 80 ? -23.460 1.078 22.348 1.00 83.94 80 LYS A O 1
ATOM 643 N N . ILE A 1 81 ? -21.422 1.843 21.832 1.00 83.38 81 ILE A N 1
ATOM 644 C CA . ILE A 1 81 ? -21.270 2.637 23.067 1.00 83.38 81 ILE A CA 1
ATOM 645 C C . ILE A 1 81 ? -22.315 3.759 23.137 1.00 83.38 81 ILE A C 1
ATOM 647 O O . ILE A 1 81 ? -22.826 4.064 24.212 1.00 83.38 81 ILE A O 1
ATOM 651 N N . ASN A 1 82 ? -22.655 4.360 21.996 1.00 81.75 82 ASN A N 1
ATOM 652 C CA . ASN A 1 82 ? -23.639 5.437 21.910 1.00 81.75 82 ASN A CA 1
ATOM 653 C C . ASN A 1 82 ? -25.098 4.942 21.837 1.00 81.75 82 ASN A C 1
ATOM 655 O O . ASN A 1 82 ? -25.995 5.761 21.636 1.00 81.75 82 ASN A O 1
ATOM 659 N N . GLY A 1 83 ? -25.349 3.633 21.982 1.00 70.50 83 GLY A N 1
ATOM 660 C CA . GLY A 1 83 ? -26.695 3.048 22.007 1.00 70.50 83 GLY A CA 1
ATOM 661 C C . GLY A 1 83 ? -27.473 3.191 20.697 1.00 70.50 83 GLY A C 1
ATOM 662 O O . GLY A 1 83 ? -28.702 3.215 20.715 1.00 70.50 83 GLY A O 1
ATOM 663 N N . LYS A 1 84 ? -26.775 3.346 19.563 1.00 65.44 84 LYS A N 1
ATOM 664 C CA . LYS A 1 84 ? -27.397 3.431 18.230 1.00 65.44 84 LYS A CA 1
ATOM 665 C C . LYS A 1 84 ? -27.648 2.062 17.589 1.00 65.44 84 LYS A C 1
ATOM 667 O O . LYS A 1 84 ? -28.294 2.012 16.543 1.00 65.44 84 LYS A O 1
ATOM 672 N N . ILE A 1 85 ? -27.164 0.990 18.218 1.00 57.53 85 ILE A N 1
ATOM 673 C CA . ILE A 1 85 ? -27.391 -0.420 17.882 1.00 57.53 85 ILE A CA 1
ATOM 674 C C . ILE A 1 85 ? -27.531 -1.189 19.194 1.00 57.53 85 ILE A C 1
ATOM 676 O O . ILE A 1 85 ? -26.707 -0.915 20.099 1.00 57.53 85 ILE A O 1
#

pLDDT: mean 92.0, std 7.76, range [57.53, 98.31]